Protein AF-A0A2X3F9Q6-F1 (afdb_monomer_lite)

pLDDT: mean 85.3, std 10.64, range [51.25, 97.75]

Foldseek 3Di:
DLVVLLVVCVVLVPDDAEEEEEADDPDPVVVVVCVSSVSNNHDYDYDHPPDDPVVVVVVCVVSVPSYYHD

Secondary structure (DSSP, 8-state):
-HHHHHHHHHHTT----SEEEE---SSHHHHHHHHHHHHTT-EEEE--TTS-HHHHHHHHHHTT-S--B-

Structure (mmCIF, N/CA/C/O backbone):
data_AF-A0A2X3F9Q6-F1
#
_entry.id   AF-A0A2X3F9Q6-F1
#
loop_
_atom_site.group_PDB
_atom_site.id
_atom_site.type_symbol
_atom_site.label_atom_id
_atom_site.label_alt_id
_atom_site.label_comp_id
_atom_site.label_asym_id
_atom_site.label_entity_id
_atom_site.label_seq_id
_atom_site.pdbx_PDB_ins_code
_atom_site.Cartn_x
_atom_site.Cartn_y
_atom_site.Cartn_z
_atom_site.occupancy
_atom_site.B_iso_or_equiv
_atom_site.auth_seq_id
_atom_site.auth_comp_id
_atom_site.auth_asym_id
_atom_site.auth_atom_id
_atom_site.pdbx_PDB_model_num
ATOM 1 N N . MET A 1 1 ? -19.212 8.212 13.353 1.00 51.25 1 MET A N 1
ATOM 2 C CA . MET A 1 1 ? -18.530 8.126 12.038 1.00 51.25 1 MET A CA 1
ATOM 3 C C . MET A 1 1 ? -17.644 6.876 11.900 1.00 51.25 1 MET A C 1
ATOM 5 O O . MET A 1 1 ? -17.719 6.228 10.866 1.00 51.25 1 MET A O 1
ATOM 9 N N . LEU A 1 2 ? -16.903 6.463 12.941 1.00 51.78 2 LEU A N 1
ATOM 10 C CA . LEU A 1 2 ? -16.022 5.270 12.937 1.00 51.78 2 LEU A CA 1
ATOM 11 C C . LEU A 1 2 ? -16.752 3.922 12.698 1.00 51.78 2 LEU A C 1
ATOM 13 O O . LEU A 1 2 ? -16.215 3.006 12.082 1.00 51.78 2 LEU A O 1
ATOM 17 N N . SER A 1 3 ? -18.018 3.799 13.117 1.00 57.69 3 SER A N 1
ATOM 18 C CA . SER A 1 3 ? -18.790 2.545 13.019 1.00 57.69 3 SER A CA 1
ATOM 19 C C . SER A 1 3 ? -19.210 2.149 11.595 1.00 57.69 3 SER A C 1
ATOM 21 O O . SER A 1 3 ? -19.578 0.997 11.358 1.00 57.69 3 SER A O 1
ATOM 23 N N . GLY A 1 4 ? -19.176 3.080 10.633 1.00 71.62 4 GLY A N 1
ATOM 24 C CA . GLY A 1 4 ? -19.545 2.812 9.238 1.00 71.62 4 GLY A CA 1
ATOM 25 C C . GLY A 1 4 ? -18.501 1.977 8.497 1.00 71.62 4 GLY A C 1
ATOM 26 O O . GLY A 1 4 ? -18.853 1.027 7.800 1.00 71.62 4 GLY A O 1
ATOM 27 N N . TRP A 1 5 ? -17.222 2.293 8.699 1.00 74.06 5 TRP A N 1
ATOM 28 C CA . TRP A 1 5 ? -16.111 1.636 8.013 1.00 74.06 5 TRP A CA 1
ATOM 29 C C . TRP A 1 5 ? -15.887 0.218 8.524 1.00 74.06 5 TRP A C 1
ATOM 31 O O . TRP A 1 5 ? -15.833 -0.702 7.718 1.00 74.06 5 TRP A O 1
ATOM 41 N N . HIS A 1 6 ? -15.940 -0.001 9.841 1.00 72.56 6 HIS A N 1
ATOM 42 C CA . HIS A 1 6 ? -15.827 -1.340 10.431 1.00 72.56 6 HIS A CA 1
ATOM 43 C C . HIS A 1 6 ? -16.865 -2.341 9.889 1.00 72.56 6 HIS A C 1
ATOM 45 O O . HIS A 1 6 ? -16.547 -3.499 9.617 1.00 72.56 6 HIS A O 1
ATOM 51 N N . ARG A 1 7 ? -18.107 -1.890 9.656 1.00 75.00 7 ARG A N 1
ATOM 52 C CA . ARG A 1 7 ? -19.139 -2.709 8.996 1.00 75.00 7 ARG A CA 1
ATOM 53 C C . ARG A 1 7 ? -18.818 -2.989 7.529 1.00 75.00 7 ARG A C 1
ATOM 55 O O . ARG A 1 7 ? -19.092 -4.083 7.043 1.00 75.00 7 ARG A O 1
ATOM 62 N N . ARG A 1 8 ? -18.247 -2.012 6.826 1.00 78.81 8 ARG A N 1
ATOM 63 C CA . ARG A 1 8 ? -17.904 -2.115 5.405 1.00 78.81 8 ARG A CA 1
ATOM 64 C C . ARG A 1 8 ? -16.725 -3.073 5.178 1.00 78.81 8 ARG A C 1
ATOM 66 O O . ARG A 1 8 ? -16.830 -3.918 4.299 1.00 78.81 8 ARG A O 1
ATOM 73 N N . TRP A 1 9 ? -15.704 -3.048 6.039 1.00 77.50 9 TRP A N 1
ATOM 74 C CA . TRP A 1 9 ? -14.583 -4.003 6.019 1.00 77.50 9 TRP A CA 1
ATOM 75 C C . TRP A 1 9 ? -15.049 -5.444 6.231 1.00 77.50 9 TRP A C 1
ATOM 77 O O . TRP A 1 9 ? -14.717 -6.332 5.452 1.00 77.50 9 TRP A O 1
ATOM 87 N N . ARG A 1 10 ? -15.904 -5.672 7.239 1.00 76.44 10 ARG A N 1
ATOM 88 C CA . ARG A 1 10 ? -16.494 -6.999 7.488 1.00 76.44 10 ARG A CA 1
ATOM 89 C C . ARG A 1 10 ? -17.313 -7.500 6.305 1.00 76.44 10 ARG A C 1
ATOM 91 O O . ARG A 1 10 ? -17.266 -8.685 5.999 1.00 76.44 10 ARG A O 1
ATOM 98 N N . ARG A 1 11 ? -18.036 -6.607 5.622 1.00 82.44 11 ARG A N 1
ATOM 99 C CA . ARG A 1 11 ? -18.783 -6.952 4.404 1.00 82.44 11 ARG A CA 1
ATOM 100 C C . ARG A 1 11 ? -17.864 -7.398 3.265 1.00 82.44 11 ARG A C 1
ATOM 102 O O . ARG A 1 11 ? -18.269 -8.245 2.479 1.00 82.44 11 ARG A O 1
ATOM 109 N N . TRP A 1 12 ? -16.656 -6.849 3.175 1.00 79.44 12 TRP A N 1
ATOM 110 C CA . TRP A 1 12 ? -15.649 -7.261 2.193 1.00 79.44 12 TRP A CA 1
ATOM 111 C C . TRP A 1 12 ? -14.881 -8.523 2.599 1.00 79.44 12 TRP A C 1
ATOM 113 O O . TRP A 1 12 ? -14.034 -8.985 1.847 1.00 79.44 12 TRP A O 1
ATOM 123 N N . GLY A 1 13 ? -15.205 -9.120 3.751 1.00 78.00 13 GLY A N 1
ATOM 124 C CA . GLY A 1 13 ? -14.585 -10.363 4.204 1.00 78.00 13 GLY A CA 1
ATOM 125 C C . GLY A 1 13 ? -13.163 -10.189 4.730 1.00 78.00 13 GLY A C 1
ATOM 126 O O . GLY A 1 13 ? -12.503 -11.195 4.975 1.00 78.00 13 GLY A O 1
ATOM 127 N N . CYS A 1 14 ? -12.726 -8.943 4.934 1.00 79.19 14 CYS A N 1
ATOM 128 C CA . CYS A 1 14 ? -11.399 -8.608 5.421 1.00 79.19 14 CYS A CA 1
ATOM 129 C C . CYS A 1 14 ? -11.148 -9.214 6.810 1.00 79.19 14 CYS A C 1
ATOM 131 O O . CYS A 1 14 ? -11.845 -8.866 7.772 1.00 79.19 14 CYS A O 1
ATOM 133 N N . ARG A 1 15 ? -10.181 -10.130 6.919 1.00 64.44 15 ARG A N 1
ATOM 134 C CA . ARG A 1 15 ? -9.933 -10.926 8.135 1.00 64.44 15 ARG A CA 1
ATOM 135 C C . ARG A 1 15 ? -8.872 -10.317 9.036 1.00 64.44 15 ARG A C 1
ATOM 137 O O . ARG A 1 15 ? -8.936 -10.522 10.249 1.00 64.44 15 ARG A O 1
ATOM 144 N N . ARG A 1 16 ? -7.905 -9.593 8.472 1.00 62.34 16 ARG A N 1
ATOM 145 C CA . ARG A 1 16 ? -6.816 -8.945 9.212 1.00 62.34 16 ARG A CA 1
ATOM 146 C C . ARG A 1 16 ? -6.824 -7.440 8.977 1.00 62.34 16 ARG A C 1
ATOM 148 O O . ARG A 1 16 ? -7.191 -6.982 7.907 1.00 62.34 16 ARG A O 1
ATOM 155 N N . ALA A 1 17 ? -6.418 -6.679 9.991 1.00 66.56 17 ALA A N 1
ATOM 156 C CA . ALA A 1 17 ? -6.430 -5.218 9.956 1.00 66.56 17 ALA A CA 1
ATOM 157 C C . ALA A 1 17 ? -5.060 -4.516 9.759 1.00 66.56 17 ALA A C 1
ATOM 159 O O . ALA A 1 17 ? -4.896 -3.455 10.354 1.00 66.56 17 ALA A O 1
ATOM 160 N N . PRO A 1 18 ? -4.049 -4.996 9.000 1.00 66.56 18 PRO A N 1
ATOM 161 C CA . PRO A 1 18 ? -2.784 -4.272 8.986 1.00 66.56 18 PRO A CA 1
ATOM 162 C C . PRO A 1 18 ? -2.705 -3.197 7.898 1.00 66.56 18 PRO A C 1
ATOM 164 O O . PRO A 1 18 ? -2.154 -2.148 8.191 1.00 66.56 18 PRO A O 1
ATOM 167 N N . ALA A 1 19 ? -3.239 -3.403 6.687 1.00 77.19 19 ALA A N 1
ATOM 168 C CA . ALA A 1 19 ? -2.871 -2.574 5.538 1.00 77.19 19 ALA A CA 1
ATOM 169 C C . ALA A 1 19 ? -3.978 -2.451 4.473 1.00 77.19 19 ALA A C 1
ATOM 171 O O . ALA A 1 19 ? -4.662 -3.418 4.146 1.00 77.19 19 ALA A O 1
ATOM 172 N N . ALA A 1 20 ? -4.155 -1.241 3.941 1.00 89.00 20 ALA A N 1
ATOM 173 C CA . ALA A 1 20 ? -5.017 -0.917 2.810 1.00 89.00 20 ALA A CA 1
ATOM 174 C C . ALA A 1 20 ? -4.196 -0.171 1.735 1.00 89.00 20 ALA A C 1
ATOM 176 O O . ALA A 1 20 ? -3.934 1.034 1.894 1.00 89.00 20 ALA A O 1
ATOM 177 N N . PRO A 1 21 ? -3.773 -0.860 0.659 1.00 92.69 21 PRO A N 1
ATOM 178 C CA . PRO A 1 21 ? -2.992 -0.276 -0.417 1.00 92.69 21 PRO A CA 1
ATOM 179 C C . PRO A 1 21 ? -3.846 0.668 -1.254 1.00 92.69 21 PRO A C 1
ATOM 181 O O . PRO A 1 21 ? -5.037 0.441 -1.500 1.00 92.69 21 PRO A O 1
ATOM 184 N N . THR A 1 22 ? -3.198 1.712 -1.754 1.00 93.75 22 THR A N 1
ATOM 185 C CA . THR A 1 22 ? -3.793 2.644 -2.709 1.00 93.75 22 THR A CA 1
ATOM 186 C C . THR A 1 22 ? -2.927 2.743 -3.962 1.00 93.75 22 THR A C 1
ATOM 188 O O . THR A 1 22 ? -1.730 3.011 -3.885 1.00 93.75 22 THR A O 1
ATOM 191 N N . LEU A 1 23 ? -3.544 2.529 -5.120 1.00 92.50 23 LEU A N 1
ATOM 192 C CA . LEU A 1 23 ? -2.973 2.651 -6.455 1.00 92.50 23 LEU A CA 1
ATOM 193 C C . LEU A 1 23 ? -3.722 3.767 -7.190 1.00 92.50 23 LEU A C 1
ATOM 195 O O . LEU A 1 23 ? -4.535 3.516 -8.073 1.00 92.50 23 LEU A O 1
ATOM 199 N N . ALA A 1 24 ? -3.480 5.010 -6.786 1.00 86.94 24 ALA A N 1
ATOM 200 C CA . ALA A 1 24 ? -4.198 6.162 -7.313 1.00 86.94 24 ALA A CA 1
ATOM 201 C C . ALA A 1 24 ? -3.269 7.358 -7.540 1.00 86.94 24 ALA A C 1
ATOM 203 O O . ALA A 1 24 ? -2.192 7.477 -6.952 1.00 86.94 24 ALA A O 1
ATOM 204 N N . TRP A 1 25 ? -3.713 8.258 -8.413 1.00 83.06 25 TRP A N 1
ATOM 205 C CA . TRP A 1 25 ? -3.132 9.588 -8.575 1.00 83.06 25 TRP A CA 1
ATOM 206 C C . TRP A 1 25 ? -3.681 10.550 -7.519 1.00 83.06 25 TRP A C 1
ATOM 208 O O . TRP A 1 25 ? -4.765 10.325 -6.982 1.00 83.06 25 TRP A O 1
ATOM 218 N N . ASN A 1 26 ? -2.985 11.670 -7.300 1.00 87.44 26 ASN A N 1
ATOM 219 C CA . ASN A 1 26 ? -3.410 12.729 -6.380 1.00 87.44 26 ASN A CA 1
ATOM 220 C C . ASN A 1 26 ? -4.751 13.336 -6.813 1.00 87.44 26 ASN A C 1
ATOM 222 O O . ASN A 1 26 ? -4.811 14.280 -7.600 1.00 87.44 26 ASN A O 1
ATOM 226 N N . ASN A 1 27 ? -5.837 12.782 -6.291 1.00 89.62 27 ASN A N 1
ATOM 227 C CA . ASN A 1 27 ? -7.190 13.238 -6.540 1.00 89.62 27 ASN A CA 1
ATOM 228 C C . ASN A 1 27 ? -7.995 13.239 -5.236 1.00 89.62 27 ASN A C 1
ATOM 230 O O . ASN A 1 27 ? -7.592 12.680 -4.214 1.00 89.62 27 ASN A O 1
ATOM 234 N N . ARG A 1 28 ? -9.164 13.879 -5.278 1.00 94.19 28 ARG A N 1
ATOM 235 C CA . ARG A 1 28 ? -10.032 14.019 -4.108 1.00 94.19 28 ARG A CA 1
ATOM 236 C C . ARG A 1 28 ? -10.416 12.675 -3.479 1.00 94.19 28 ARG A C 1
ATOM 238 O O . ARG A 1 28 ? -10.436 12.574 -2.259 1.00 94.19 28 ARG A O 1
ATOM 245 N N . ARG A 1 29 ? -10.705 11.650 -4.286 1.00 90.94 29 ARG A N 1
ATOM 246 C CA . ARG A 1 29 ? -11.106 10.329 -3.775 1.00 90.94 29 ARG A CA 1
ATOM 247 C C . ARG A 1 29 ? -9.951 9.639 -3.069 1.00 90.94 29 ARG A C 1
ATOM 249 O O . ARG A 1 29 ? -10.157 9.029 -2.029 1.00 90.94 29 ARG A O 1
ATOM 256 N N . HIS A 1 30 ? -8.737 9.779 -3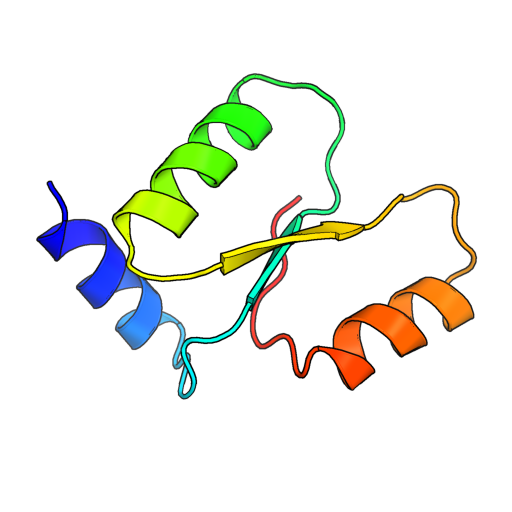.598 1.00 91.62 30 HIS A N 1
ATOM 257 C CA . HIS A 1 30 ? -7.544 9.243 -2.955 1.00 91.62 30 HIS A CA 1
ATOM 258 C C . HIS A 1 30 ? -7.357 9.864 -1.569 1.00 91.62 30 HIS A C 1
ATOM 260 O O . HIS A 1 30 ? -7.196 9.134 -0.596 1.00 91.62 30 HIS A O 1
ATOM 266 N N . LEU A 1 31 ? -7.519 11.186 -1.450 1.00 92.12 31 LEU A N 1
ATOM 267 C CA . LEU A 1 31 ? -7.493 11.878 -0.159 1.00 92.12 31 LEU A CA 1
ATOM 268 C C . LEU A 1 31 ? -8.604 11.401 0.795 1.00 92.12 31 LEU A C 1
ATOM 270 O O . LEU A 1 31 ? -8.349 11.176 1.975 1.00 92.12 31 LEU A O 1
ATOM 274 N N . GLU A 1 32 ? -9.829 11.212 0.301 1.00 92.00 32 GLU A N 1
ATOM 275 C CA . GLU A 1 32 ? -10.934 10.664 1.102 1.00 92.00 32 GLU A CA 1
ATOM 276 C C . GLU A 1 32 ? -10.601 9.261 1.647 1.00 92.00 32 GLU A C 1
ATOM 278 O O . GLU A 1 32 ? -10.935 8.951 2.793 1.00 92.00 32 GLU A O 1
ATOM 283 N N . ILE A 1 33 ? -9.892 8.437 0.868 1.00 89.75 33 ILE A N 1
ATOM 284 C CA . ILE A 1 33 ? -9.461 7.090 1.266 1.00 89.75 33 ILE A CA 1
ATOM 285 C C . ILE A 1 33 ? -8.399 7.142 2.366 1.00 89.75 33 ILE A C 1
ATOM 287 O O . ILE A 1 33 ? -8.535 6.406 3.343 1.00 89.75 33 ILE A O 1
ATOM 291 N N . TYR A 1 34 ? -7.417 8.046 2.279 1.00 89.44 34 TYR A N 1
ATOM 292 C CA . TYR A 1 34 ? -6.428 8.255 3.349 1.00 89.44 34 TYR A CA 1
ATOM 293 C C . TYR A 1 34 ? -7.098 8.458 4.715 1.00 89.44 34 TYR A C 1
ATOM 295 O O . TYR A 1 34 ? -6.737 7.810 5.700 1.00 89.44 34 TYR A O 1
ATOM 303 N N . PHE A 1 35 ? -8.120 9.316 4.772 1.00 89.75 35 PHE A N 1
ATOM 304 C CA . PHE A 1 35 ? -8.852 9.566 6.013 1.00 89.75 35 PHE A CA 1
ATOM 305 C C . PHE A 1 35 ? -9.783 8.415 6.398 1.00 89.75 35 PHE A C 1
ATOM 307 O O . PHE A 1 35 ? -9.905 8.108 7.584 1.00 89.75 35 PHE A O 1
ATOM 314 N N . ALA A 1 36 ? -10.438 7.767 5.432 1.00 87.50 36 ALA A N 1
ATOM 315 C CA . ALA A 1 36 ? -11.333 6.639 5.678 1.00 87.50 36 ALA A CA 1
ATOM 316 C C . ALA A 1 36 ? -10.613 5.426 6.279 1.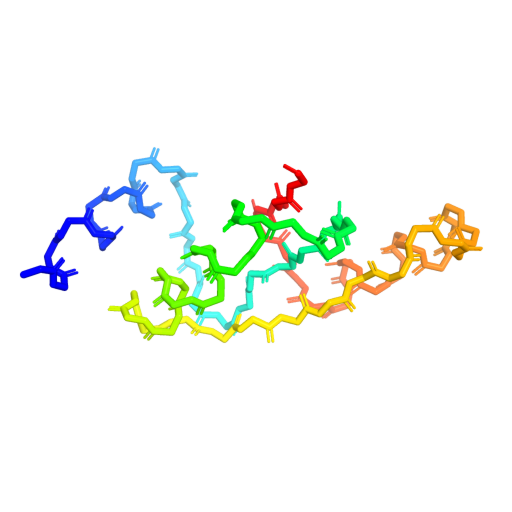00 87.50 36 ALA A C 1
ATOM 318 O O . ALA A 1 36 ? -11.125 4.824 7.223 1.00 87.50 36 ALA A O 1
ATOM 319 N N . VAL A 1 37 ? -9.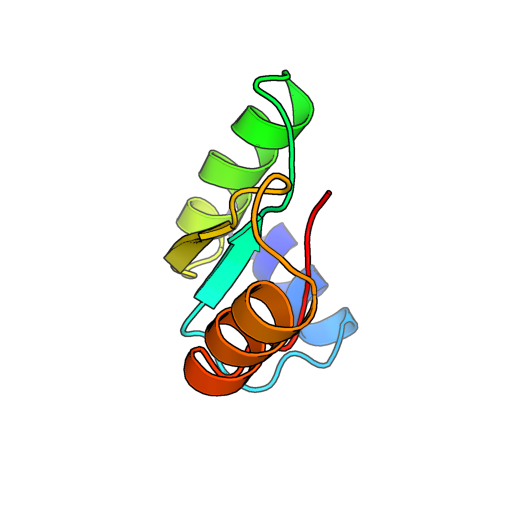432 5.090 5.751 1.00 87.69 37 VAL A N 1
ATOM 320 C CA . VAL A 1 37 ? -8.598 3.975 6.218 1.00 87.69 37 VAL A CA 1
ATOM 321 C C . VAL A 1 37 ? -8.121 4.240 7.644 1.00 87.69 37 VAL A C 1
ATOM 323 O O . VAL A 1 37 ? -8.406 3.439 8.536 1.00 87.69 37 VAL A O 1
ATOM 326 N N . ALA A 1 38 ? -7.517 5.408 7.891 1.00 85.06 38 ALA A N 1
ATOM 327 C CA . ALA A 1 38 ? -7.058 5.791 9.227 1.00 85.06 38 ALA A CA 1
ATOM 328 C C . ALA A 1 38 ? -8.215 5.827 10.246 1.00 85.06 38 ALA A C 1
ATOM 330 O O . ALA A 1 38 ? -8.121 5.266 11.336 1.00 85.06 38 ALA A O 1
ATOM 331 N N . SER A 1 39 ? -9.362 6.398 9.862 1.00 84.94 39 SER A N 1
ATOM 332 C CA . SER A 1 39 ? -10.578 6.416 10.693 1.00 84.94 39 SER A CA 1
ATOM 333 C C . SER A 1 39 ? -11.207 5.027 10.874 1.00 84.94 39 SER A C 1
ATOM 335 O O . SER A 1 39 ? -12.053 4.830 11.741 1.00 84.94 39 SER A O 1
ATOM 337 N N . GLY A 1 40 ? -10.853 4.056 10.037 1.00 81.19 40 GLY A N 1
ATOM 338 C CA . GLY A 1 40 ? -11.324 2.679 10.119 1.00 81.19 40 GLY A CA 1
ATOM 339 C C . GLY A 1 40 ? -10.517 1.804 11.078 1.00 81.19 40 GLY A C 1
ATOM 340 O O . GLY A 1 40 ? -10.929 0.666 11.301 1.00 81.19 40 GLY A O 1
ATOM 341 N N . GLY A 1 41 ? -9.406 2.315 11.625 1.00 82.06 41 GLY A N 1
ATOM 342 C CA . GLY A 1 41 ? -8.453 1.548 12.433 1.00 82.06 41 GLY A CA 1
ATOM 343 C C . GLY A 1 41 ? -7.481 0.704 11.602 1.00 82.06 41 GLY A C 1
ATOM 344 O O . GLY A 1 41 ? -7.022 -0.326 12.080 1.00 82.06 41 GLY A O 1
ATOM 345 N N . TRP A 1 42 ? -7.226 1.103 10.354 1.00 86.00 42 TRP A N 1
ATOM 346 C CA . TRP A 1 42 ? -6.348 0.420 9.400 1.00 86.00 42 TRP A CA 1
ATOM 347 C C . TRP A 1 42 ? -5.168 1.327 9.024 1.00 86.00 42 TRP A C 1
ATOM 349 O O . TRP A 1 42 ? -5.265 2.550 9.148 1.00 86.00 42 TRP A O 1
ATOM 359 N N . VAL A 1 43 ? -4.068 0.752 8.529 1.00 87.69 43 VAL A N 1
ATOM 360 C CA . VAL A 1 43 ? -2.924 1.519 8.003 1.00 87.69 43 VAL A CA 1
ATOM 361 C C . VAL A 1 43 ? -3.033 1.626 6.487 1.00 87.69 43 VAL A C 1
ATOM 363 O O . VAL A 1 43 ? -3.375 0.661 5.812 1.00 87.69 43 VAL A O 1
ATOM 366 N N . THR A 1 44 ? -2.737 2.798 5.932 1.00 89.94 44 THR A N 1
ATOM 367 C CA . THR A 1 44 ? -2.620 2.975 4.479 1.00 89.94 44 THR A CA 1
ATOM 368 C C . THR A 1 44 ? -1.167 2.827 4.046 1.00 89.94 44 THR A C 1
ATOM 370 O O . THR A 1 44 ? -0.272 3.365 4.696 1.00 89.94 44 THR A O 1
ATOM 373 N N . HIS A 1 45 ? -0.946 2.183 2.899 1.00 91.62 45 HIS A N 1
ATOM 374 C CA . HIS A 1 45 ? 0.311 2.277 2.155 1.00 91.62 45 HIS A CA 1
ATOM 375 C C . HIS A 1 45 ? 0.034 2.593 0.684 1.00 91.62 45 HIS A C 1
ATOM 377 O O . HIS A 1 45 ? -1.052 2.329 0.162 1.00 91.62 45 HIS A O 1
ATOM 383 N N . THR A 1 46 ? 0.971 3.264 0.027 1.00 91.88 46 THR A N 1
ATOM 384 C CA . THR A 1 46 ? 0.821 3.695 -1.365 1.00 91.88 46 THR A CA 1
ATOM 385 C C . THR A 1 46 ? 1.629 2.814 -2.288 1.00 91.88 46 THR A C 1
ATOM 387 O O . THR A 1 46 ? 2.793 2.514 -2.034 1.00 91.88 46 THR A O 1
ATOM 390 N N . VAL A 1 47 ? 1.024 2.465 -3.417 1.00 93.50 47 VAL A N 1
ATOM 391 C CA . VAL A 1 47 ? 1.669 1.689 -4.464 1.00 93.50 47 VAL A CA 1
ATOM 392 C C . VAL A 1 47 ? 1.816 2.579 -5.691 1.00 93.50 47 VAL A C 1
AT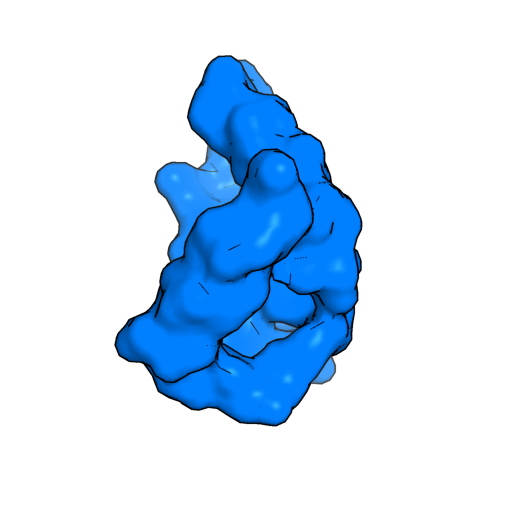OM 394 O O . VAL A 1 47 ? 0.856 3.180 -6.168 1.00 93.50 47 VAL A O 1
ATOM 397 N N . ASN A 1 48 ? 3.043 2.713 -6.194 1.00 92.62 48 ASN A N 1
ATOM 398 C CA . ASN A 1 48 ? 3.327 3.569 -7.340 1.00 92.62 48 ASN A CA 1
ATOM 399 C C . ASN A 1 48 ? 2.959 2.834 -8.643 1.00 92.62 48 ASN A C 1
ATOM 401 O O . ASN A 1 48 ? 3.638 1.862 -8.980 1.00 92.62 48 ASN A O 1
ATOM 405 N N . PRO A 1 49 ? 1.967 3.307 -9.425 1.00 89.56 49 PRO A N 1
ATOM 406 C CA . PRO A 1 49 ? 1.539 2.638 -10.658 1.00 89.56 49 PRO A CA 1
ATOM 407 C C . PRO A 1 49 ? 2.608 2.626 -11.760 1.00 89.56 49 PRO A C 1
ATOM 409 O O . PRO A 1 49 ? 2.418 1.977 -12.781 1.00 89.56 49 PRO A O 1
ATOM 412 N N . ARG A 1 50 ? 3.732 3.334 -11.575 1.00 93.00 50 ARG A N 1
ATOM 413 C CA . ARG A 1 50 ? 4.884 3.292 -12.490 1.00 93.00 50 ARG A CA 1
ATOM 414 C C . ARG A 1 50 ? 5.779 2.062 -12.300 1.00 93.00 50 ARG A C 1
ATOM 416 O O . ARG A 1 50 ? 6.702 1.876 -13.085 1.00 93.00 50 ARG A O 1
ATOM 423 N N . LEU A 1 51 ? 5.570 1.272 -11.247 1.00 94.94 51 LEU A N 1
ATOM 424 C CA . LEU A 1 51 ? 6.323 0.039 -11.023 1.00 94.94 51 LEU A CA 1
ATOM 425 C C . LEU A 1 51 ? 5.875 -1.064 -11.990 1.00 94.94 51 LEU A C 1
ATOM 427 O O . LEU A 1 51 ? 4.736 -1.078 -12.454 1.00 94.94 51 LEU A O 1
ATOM 431 N N . SER A 1 52 ? 6.777 -2.006 -12.273 1.00 96.38 52 SER A N 1
ATOM 432 C CA . SER A 1 52 ? 6.441 -3.203 -13.046 1.00 96.38 52 SER A CA 1
ATOM 433 C C . SER A 1 52 ? 5.402 -4.050 -12.311 1.00 96.38 52 SER A C 1
ATOM 435 O O . SER A 1 52 ? 5.312 -4.027 -11.082 1.00 96.38 52 SER A O 1
ATOM 437 N N . VAL A 1 53 ? 4.647 -4.852 -13.062 1.00 96.00 53 VAL A N 1
ATOM 438 C CA . VAL A 1 53 ? 3.634 -5.756 -12.496 1.00 96.00 53 VAL A CA 1
ATOM 439 C C . VAL A 1 53 ? 4.237 -6.699 -11.451 1.00 96.00 53 VAL A C 1
ATOM 441 O O . VAL A 1 53 ? 3.607 -6.938 -10.425 1.00 96.00 53 VAL A O 1
ATOM 444 N N . ASP A 1 54 ? 5.466 -7.175 -11.654 1.00 97.75 54 ASP A N 1
ATOM 445 C CA . ASP A 1 54 ? 6.143 -8.050 -10.691 1.00 97.75 54 ASP A CA 1
ATOM 446 C C . ASP A 1 54 ? 6.457 -7.337 -9.373 1.00 97.75 54 ASP A C 1
ATOM 448 O O . ASP A 1 54 ? 6.246 -7.903 -8.302 1.00 97.75 54 ASP A O 1
ATOM 452 N N . HIS A 1 55 ? 6.882 -6.071 -9.426 1.00 96.75 55 HIS A N 1
ATOM 453 C CA . HIS A 1 55 ? 7.087 -5.267 -8.221 1.00 96.75 55 HIS A CA 1
ATOM 454 C C . HIS A 1 55 ? 5.768 -4.956 -7.511 1.00 96.75 55 HIS A C 1
ATOM 456 O O . HIS A 1 55 ? 5.699 -5.058 -6.289 1.00 96.75 55 HIS A O 1
ATOM 462 N N . LEU A 1 56 ? 4.709 -4.622 -8.258 1.00 95.31 56 LEU A N 1
ATOM 463 C CA . LEU A 1 56 ? 3.374 -4.429 -7.685 1.00 95.31 56 LEU A CA 1
ATOM 464 C C . LEU A 1 56 ? 2.910 -5.704 -6.972 1.00 95.31 56 LEU A C 1
ATOM 466 O O . LEU A 1 56 ? 2.476 -5.656 -5.825 1.00 95.31 56 LEU A O 1
ATOM 470 N N . ARG A 1 57 ? 3.064 -6.859 -7.627 1.00 95.56 57 ARG A N 1
ATOM 471 C CA . ARG A 1 57 ? 2.708 -8.167 -7.075 1.00 95.56 57 ARG A CA 1
ATOM 472 C C . ARG A 1 57 ? 3.517 -8.502 -5.826 1.00 95.56 57 ARG A C 1
ATOM 474 O O . ARG A 1 57 ? 2.945 -9.026 -4.877 1.00 95.56 57 ARG A O 1
ATOM 481 N N . TYR A 1 58 ? 4.816 -8.209 -5.822 1.00 96.06 58 TYR A N 1
ATOM 482 C CA . TYR A 1 58 ? 5.670 -8.397 -4.653 1.00 96.06 58 TYR A CA 1
ATOM 483 C C . TYR A 1 58 ? 5.163 -7.576 -3.463 1.00 96.06 58 TYR A C 1
ATOM 485 O O . TYR A 1 58 ? 4.872 -8.152 -2.422 1.00 96.06 58 TYR A O 1
ATOM 493 N N . ILE A 1 59 ? 4.977 -6.263 -3.642 1.00 94.88 59 ILE A N 1
ATOM 494 C CA . ILE A 1 59 ? 4.549 -5.345 -2.575 1.00 94.88 59 ILE A CA 1
ATOM 495 C C . ILE A 1 59 ? 3.196 -5.768 -1.990 1.00 94.88 59 ILE A C 1
ATOM 497 O O . ILE A 1 59 ? 3.065 -5.886 -0.775 1.00 94.88 59 ILE A O 1
ATOM 501 N N . LEU A 1 60 ? 2.204 -6.024 -2.851 1.00 93.31 60 LEU A N 1
ATOM 502 C CA . LEU A 1 60 ? 0.847 -6.366 -2.413 1.00 93.31 60 LEU A CA 1
ATOM 503 C C . LEU A 1 60 ? 0.800 -7.710 -1.665 1.00 93.31 60 LEU A C 1
ATOM 505 O O . LEU A 1 60 ? 0.086 -7.852 -0.673 1.00 93.31 60 LEU A O 1
ATOM 509 N N . ASN A 1 61 ? 1.571 -8.701 -2.126 1.00 93.62 61 ASN A N 1
ATOM 510 C CA . ASN A 1 61 ? 1.625 -10.012 -1.480 1.00 93.62 61 ASN A CA 1
ATOM 511 C C . ASN A 1 61 ? 2.403 -9.979 -0.159 1.00 93.62 61 ASN A C 1
ATOM 513 O O . ASN A 1 61 ? 1.979 -10.626 0.796 1.00 93.62 61 ASN A O 1
ATOM 517 N N . ASP A 1 62 ? 3.514 -9.241 -0.100 1.00 93.19 62 ASP A N 1
ATOM 518 C CA . ASP A 1 62 ? 4.338 -9.089 1.107 1.00 93.19 62 ASP A CA 1
ATOM 519 C C . ASP A 1 62 ? 3.563 -8.373 2.226 1.00 93.19 62 ASP A C 1
ATOM 521 O O . ASP A 1 62 ? 3.574 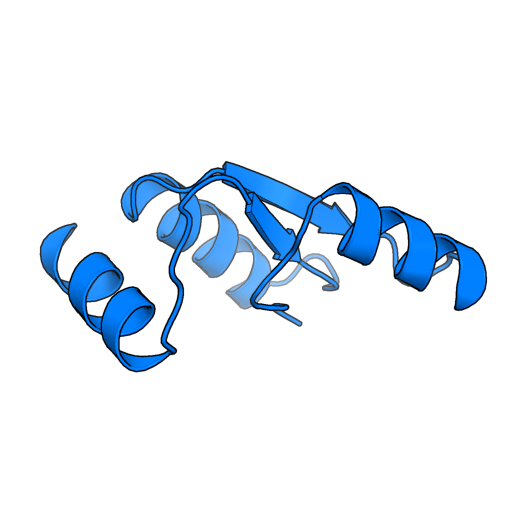-8.808 3.377 1.00 93.19 62 ASP A O 1
ATOM 525 N N . ALA A 1 63 ? 2.772 -7.353 1.869 1.00 91.06 63 ALA A N 1
ATOM 526 C CA . ALA A 1 63 ? 1.857 -6.670 2.786 1.00 91.06 63 ALA A CA 1
ATOM 527 C C . ALA A 1 63 ? 0.617 -7.506 3.175 1.00 91.06 63 ALA A C 1
ATOM 529 O O . ALA A 1 63 ? -0.141 -7.106 4.063 1.00 91.06 63 ALA A O 1
ATOM 530 N N . ALA A 1 64 ? 0.419 -8.671 2.544 1.00 90.69 64 ALA A N 1
ATOM 531 C CA . ALA A 1 64 ? -0.767 -9.516 2.675 1.00 90.69 64 ALA A CA 1
ATOM 532 C C . ALA A 1 64 ? -2.079 -8.738 2.447 1.00 90.69 64 ALA A C 1
ATOM 534 O O . ALA A 1 64 ? -3.051 -8.906 3.190 1.00 90.69 64 ALA A O 1
ATOM 535 N N . ASP A 1 65 ? -2.094 -7.874 1.429 1.00 89.88 65 ASP A N 1
ATOM 536 C CA . ASP A 1 65 ? -3.222 -6.992 1.147 1.00 89.88 65 ASP A CA 1
ATOM 537 C C . ASP A 1 65 ? -4.470 -7.783 0.724 1.00 89.88 65 ASP A C 1
ATOM 539 O O . ASP A 1 65 ? -4.460 -8.552 -0.238 1.00 89.88 65 ASP A O 1
ATOM 543 N N . GLU A 1 66 ? -5.584 -7.563 1.427 1.00 86.94 66 GLU A N 1
ATOM 544 C CA . GLU A 1 66 ? -6.872 -8.214 1.131 1.00 86.94 66 GLU A CA 1
ATOM 545 C C . GLU A 1 66 ? -7.789 -7.345 0.242 1.00 86.94 66 GLU A C 1
ATOM 547 O O . GLU A 1 66 ? -8.792 -7.825 -0.287 1.00 86.94 66 GLU A O 1
ATOM 552 N N . VAL A 1 67 ? -7.463 -6.058 0.079 1.00 88.00 67 VAL A N 1
ATOM 553 C CA . VAL A 1 67 ? -8.211 -5.072 -0.721 1.00 88.00 67 VAL A CA 1
ATOM 554 C C . VAL A 1 67 ? -7.246 -4.157 -1.466 1.00 88.00 67 VAL A C 1
ATOM 556 O O . VAL A 1 67 ? -6.138 -3.949 -0.998 1.00 88.00 67 VAL A O 1
ATOM 559 N N . LEU A 1 68 ? -7.667 -3.570 -2.591 1.00 90.69 68 LEU A N 1
ATOM 560 C CA . LEU A 1 68 ? -6.908 -2.542 -3.311 1.00 90.69 68 LEU A CA 1
ATOM 561 C C . LEU A 1 68 ? -7.819 -1.388 -3.722 1.00 90.69 68 LEU A C 1
ATOM 563 O O . LEU A 1 68 ? -8.857 -1.600 -4.348 1.00 90.69 68 LEU A O 1
ATOM 567 N N . PHE A 1 69 ? -7.414 -0.167 -3.387 1.00 90.38 69 PHE A N 1
ATOM 568 C CA . PHE A 1 69 ? -8.116 1.057 -3.760 1.00 90.38 69 PHE A CA 1
ATOM 569 C C . PHE A 1 69 ? -7.443 1.746 -4.951 1.00 90.38 69 PHE A C 1
ATOM 571 O O . PHE A 1 69 ? -6.223 1.873 -4.949 1.00 90.38 69 PHE A O 1
ATOM 578 N N . PHE A 1 70 ? -8.216 2.233 -5.926 1.00 87.88 70 PHE A N 1
ATOM 579 C CA . PHE A 1 70 ? -7.730 2.916 -7.134 1.00 87.88 70 PHE A CA 1
ATOM 580 C C . PHE A 1 70 ? -8.654 4.068 -7.560 1.00 87.88 70 PHE A C 1
ATOM 582 O O . PHE A 1 70 ? -9.864 4.012 -7.230 1.00 87.88 70 PHE A O 1
#

InterPro domains:
  IPR042099 ANL, N-terminal domain [G3DSA:3.40.50.12780] (3-70)

Organism: Klebsiella pneumoniae (NCBI:txid573)

Sequence (70 aa):
MLSGWHRRWRRWGCRRAPAAPTLAWNNRRHLEIYFAVASGGWVTHTVNPRLSVDHLRYILNDAADEVLFF

Radius of gyration: 12.24 Å; chains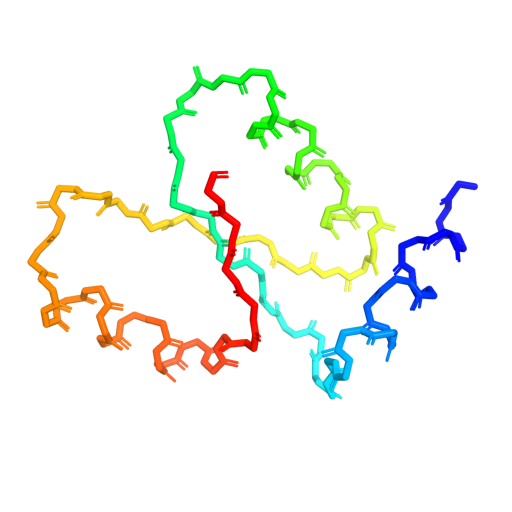: 1; bounding box: 27×25×26 Å